Protein AF-X0TJ81-F1 (afdb_monomer_lite)

pLDDT: mean 89.37, std 10.12, range [40.91, 97.56]

Secondary structure (DSSP, 8-state):
---B-----SS-----STTSSS--GGG-TTS-EEEEE-BSSS--EEEE-S-PPPPTTEEEE--SSTT-HHHHHHHHHHHT-HHHHHHIIIII-TTTT-TT-B--HHHHTTS-PPPP-----

InterPro domains:
  IPR023135 N6 adenine-specific DNA methyltransferase, TaqI class, C-terminal [G3DSA:3.90.220.10] (20-119)
  IPR025931 TaqI-like C-terminal specificity domain [PF12950] (3-113)

Structure (mmCIF, N/CA/C/O backbone):
data_AF-X0TJ81-F1
#
_entry.id   AF-X0TJ81-F1
#
loop_
_atom_site.group_PDB
_atom_site.id
_atom_site.type_symbol
_atom_site.label_atom_id
_atom_site.label_alt_id
_atom_site.label_comp_id
_atom_site.label_asym_id
_atom_site.label_entity_id
_atom_site.label_seq_id
_atom_site.pdbx_PDB_ins_code
_atom_site.Cartn_x
_atom_site.Cartn_y
_atom_site.Cartn_z
_atom_site.occupancy
_atom_site.B_iso_or_equiv
_atom_site.auth_seq_id
_atom_site.auth_comp_id
_atom_site.auth_asym_id
_atom_site.auth_atom_id
_atom_site.pdbx_PDB_model_num
ATOM 1 N N . MET A 1 1 ? -11.896 -7.558 5.619 1.00 57.12 1 MET A N 1
ATOM 2 C CA . MET A 1 1 ? -11.609 -6.887 4.328 1.00 57.12 1 MET A CA 1
ATOM 3 C C . MET A 1 1 ? -10.364 -7.497 3.708 1.00 57.12 1 MET A C 1
ATOM 5 O O . MET A 1 1 ? -9.462 -7.858 4.456 1.00 57.12 1 MET A O 1
ATOM 9 N N . GLY A 1 2 ? -10.341 -7.639 2.379 1.00 74.50 2 GLY A N 1
ATOM 10 C CA . GLY A 1 2 ? -9.252 -8.282 1.641 1.00 74.50 2 GLY A CA 1
ATOM 11 C C . GLY A 1 2 ? -7.950 -7.490 1.704 1.00 74.50 2 GLY A C 1
ATOM 12 O O . GLY A 1 2 ? -7.910 -6.345 1.272 1.00 74.50 2 GLY A O 1
ATOM 13 N N . ARG A 1 3 ? -6.907 -8.094 2.274 1.00 87.25 3 AR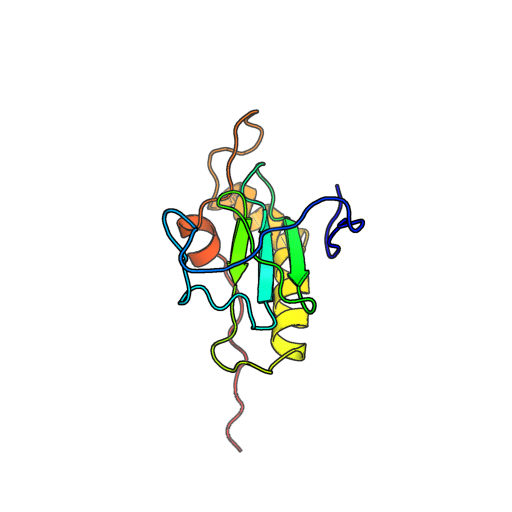G A N 1
ATOM 14 C CA . ARG A 1 3 ? -5.526 -7.593 2.282 1.00 87.25 3 ARG A CA 1
ATOM 15 C C . ARG A 1 3 ? -4.675 -8.532 1.438 1.00 87.25 3 ARG A C 1
ATOM 17 O O . ARG A 1 3 ? -5.046 -9.692 1.288 1.00 87.25 3 ARG A O 1
ATOM 24 N N . TYR A 1 4 ? -3.533 -8.063 0.948 1.00 92.94 4 TYR A N 1
ATOM 25 C CA . TYR A 1 4 ? -2.534 -8.858 0.220 1.00 92.94 4 TYR A CA 1
ATOM 26 C C . TYR A 1 4 ? -2.922 -9.366 -1.177 1.00 92.94 4 TYR A C 1
ATOM 28 O O . TYR A 1 4 ? -2.023 -9.777 -1.902 1.00 92.94 4 TYR A O 1
ATOM 36 N N . PHE A 1 5 ? -4.192 -9.328 -1.592 1.00 93.00 5 PHE A N 1
ATOM 37 C CA . PHE A 1 5 ? -4.618 -9.851 -2.895 1.00 93.00 5 PHE A CA 1
ATOM 38 C C . PHE A 1 5 ? -5.314 -8.806 -3.771 1.00 93.00 5 PHE A C 1
ATOM 40 O O . PHE A 1 5 ? -5.934 -7.861 -3.282 1.00 93.00 5 PHE A O 1
ATOM 47 N N . ILE A 1 6 ? -5.234 -9.026 -5.083 1.00 92.06 6 ILE A N 1
ATOM 48 C CA . ILE A 1 6 ? -5.913 -8.257 -6.126 1.00 92.06 6 ILE A CA 1
ATOM 49 C C . ILE A 1 6 ? -7.013 -9.152 -6.700 1.00 92.06 6 ILE A C 1
ATOM 51 O O . ILE A 1 6 ? -6.730 -10.213 -7.246 1.00 92.06 6 ILE A O 1
ATOM 55 N N . SER A 1 7 ? -8.277 -8.752 -6.561 1.00 89.75 7 SER A N 1
ATOM 56 C CA . SER A 1 7 ? -9.443 -9.547 -6.980 1.00 89.75 7 SER A CA 1
ATOM 57 C C . SER A 1 7 ? -9.891 -9.226 -8.408 1.00 89.75 7 SER A C 1
ATOM 59 O O . SER A 1 7 ? -11.055 -8.886 -8.646 1.00 89.75 7 SER A O 1
ATOM 61 N N . TRP A 1 8 ? -8.958 -9.253 -9.352 1.00 88.56 8 TRP A N 1
ATOM 62 C CA . TRP A 1 8 ? -9.266 -9.037 -10.759 1.00 88.56 8 TRP A CA 1
ATOM 63 C C . TRP A 1 8 ? -9.653 -10.359 -11.431 1.00 88.56 8 TRP A C 1
ATOM 65 O O . TRP A 1 8 ? -8.971 -11.362 -11.251 1.00 88.56 8 TRP A O 1
ATOM 75 N N . HIS A 1 9 ? -10.748 -10.363 -12.195 1.00 88.88 9 HIS A N 1
ATOM 76 C CA . HIS A 1 9 ? -11.335 -11.585 -12.762 1.00 88.88 9 HIS A CA 1
ATOM 77 C C . HIS A 1 9 ? -11.502 -11.494 -14.286 1.00 88.88 9 HIS A C 1
ATOM 79 O O . HIS A 1 9 ? -12.529 -11.909 -14.814 1.00 88.88 9 HIS A O 1
ATOM 85 N N . ASN A 1 10 ? -10.542 -10.893 -15.003 1.00 86.00 10 ASN A N 1
ATOM 86 C CA . ASN A 1 10 ? -10.648 -10.633 -16.451 1.00 86.00 10 ASN A CA 1
ATOM 87 C C . ASN A 1 10 ? -11.908 -9.837 -16.860 1.00 86.00 10 ASN A C 1
ATOM 89 O O . ASN A 1 10 ? -12.361 -9.910 -17.998 1.00 86.00 10 ASN A O 1
ATOM 93 N N . ASN A 1 11 ? -12.499 -9.080 -15.934 1.00 87.44 11 ASN A N 1
ATOM 94 C CA . ASN A 1 11 ? -13.802 -8.432 -16.102 1.00 87.44 11 ASN A CA 1
ATOM 95 C C . ASN A 1 11 ? -13.715 -6.914 -16.334 1.00 87.44 11 ASN A C 1
ATOM 97 O O . ASN A 1 11 ? -14.742 -6.246 -16.434 1.00 87.44 11 ASN A O 1
ATOM 101 N N . TYR A 1 12 ? -12.505 -6.357 -16.381 1.00 83.94 12 TYR A N 1
ATOM 102 C CA . TYR A 1 12 ? -12.265 -4.931 -16.594 1.00 83.94 12 TYR A CA 1
ATOM 103 C C . TYR A 1 12 ? -10.840 -4.705 -17.099 1.00 83.94 12 TYR A C 1
ATOM 105 O O . TYR A 1 12 ? -9.914 -5.293 -16.554 1.00 83.94 12 TYR A O 1
ATOM 113 N N . PHE A 1 13 ? -10.615 -3.857 -18.096 1.00 83.81 13 PHE A N 1
ATOM 114 C CA . PHE A 1 13 ? -9.261 -3.565 -18.572 1.00 83.81 13 PHE A CA 1
ATOM 115 C C . PHE A 1 13 ? -9.132 -2.109 -19.010 1.00 83.81 13 PHE A C 1
ATOM 117 O O . PHE A 1 13 ? -10.107 -1.475 -19.408 1.00 83.81 13 PHE A O 1
ATOM 124 N N . ILE A 1 14 ? -7.908 -1.587 -18.926 1.00 86.31 14 ILE A N 1
ATOM 125 C CA . ILE A 1 14 ? -7.527 -0.286 -19.471 1.00 86.31 14 ILE A CA 1
ATOM 126 C C . ILE A 1 14 ? -6.427 -0.547 -20.489 1.00 86.31 14 ILE A C 1
ATOM 128 O O . ILE A 1 14 ? -5.386 -1.106 -20.149 1.00 86.31 14 ILE A O 1
ATOM 132 N N . GLN A 1 15 ? -6.648 -0.125 -21.729 1.00 87.81 15 GLN A N 1
ATOM 133 C CA . GLN A 1 15 ? -5.593 -0.101 -22.732 1.00 87.81 15 GLN A CA 1
ATOM 134 C C . GLN A 1 15 ? -4.796 1.196 -22.544 1.00 87.81 15 GLN A C 1
ATOM 136 O O . GLN A 1 15 ? -5.321 2.286 -22.783 1.00 87.81 15 GLN A O 1
ATOM 141 N N . LEU A 1 16 ? -3.553 1.091 -22.070 1.00 88.94 16 LEU A N 1
ATOM 142 C CA . LEU A 1 16 ? -2.667 2.242 -21.890 1.00 88.94 16 LEU A CA 1
ATOM 143 C C . LEU A 1 16 ? -2.159 2.732 -23.252 1.00 88.94 16 LEU A C 1
ATOM 145 O O . LEU A 1 16 ? -1.597 1.950 -24.015 1.00 88.94 16 LEU A O 1
ATOM 149 N N . GLY A 1 17 ? -2.342 4.017 -23.554 1.00 90.00 17 GLY A N 1
ATOM 150 C CA . GLY A 1 17 ? -1.842 4.619 -24.789 1.00 90.00 17 GLY A CA 1
ATOM 151 C C . GLY A 1 17 ? -2.288 6.064 -24.984 1.00 90.00 17 GLY A C 1
ATOM 152 O O . GLY A 1 17 ? -2.987 6.631 -24.144 1.00 90.00 17 GLY A O 1
ATOM 153 N N . GLY A 1 18 ? -1.882 6.663 -26.107 1.00 92.81 18 GLY A N 1
ATOM 154 C CA . GLY A 1 18 ? -2.047 8.099 -26.383 1.00 92.81 18 GLY A CA 1
ATOM 155 C C . GLY A 1 18 ? -3.495 8.575 -26.528 1.00 92.81 18 GLY A C 1
ATOM 156 O O . GLY A 1 18 ? -3.739 9.773 -26.559 1.00 92.81 18 GLY A O 1
ATOM 157 N N . TRP A 1 19 ? -4.449 7.648 -26.604 1.00 92.06 19 TRP A N 1
ATOM 158 C CA . TRP A 1 19 ? -5.888 7.927 -26.619 1.00 92.06 19 TRP A CA 1
ATOM 159 C C . TRP A 1 19 ? -6.467 8.219 -25.227 1.00 92.06 19 TRP A C 1
ATOM 161 O O . TRP A 1 19 ? -7.618 8.641 -25.128 1.00 92.06 19 TRP A O 1
ATOM 171 N N . LEU A 1 20 ? -5.722 7.974 -24.144 1.00 89.75 20 LEU A N 1
ATOM 172 C CA . LEU A 1 20 ? -6.147 8.402 -22.812 1.00 89.75 20 LEU A CA 1
ATOM 173 C C . LEU A 1 20 ? -6.008 9.923 -22.685 1.00 89.75 20 LEU A C 1
ATOM 175 O O . LEU A 1 20 ? -5.077 10.506 -23.226 1.00 89.75 20 LEU A O 1
ATOM 179 N N . ALA A 1 21 ? -6.904 10.558 -21.925 1.00 89.19 21 ALA A N 1
ATOM 180 C CA . ALA A 1 21 ? -6.856 12.005 -21.692 1.00 89.19 21 ALA A CA 1
ATOM 181 C C . ALA A 1 21 ? -5.553 12.454 -21.001 1.00 89.19 21 ALA A C 1
ATOM 183 O O . ALA A 1 21 ? -5.044 13.536 -21.272 1.00 89.19 21 ALA A O 1
ATOM 184 N N . GLU A 1 22 ? -4.999 11.607 -20.129 1.00 87.06 22 GLU A N 1
ATOM 185 C CA . GLU A 1 22 ? -3.712 11.827 -19.470 1.00 87.06 22 GLU A CA 1
ATOM 186 C C . GLU A 1 22 ? -2.985 10.475 -19.314 1.00 87.06 22 GLU A C 1
ATOM 188 O O . GLU A 1 22 ? -3.094 9.814 -18.275 1.00 87.06 22 GLU A O 1
ATOM 193 N N . PRO A 1 23 ? -2.277 9.994 -20.352 1.00 84.69 23 PRO A N 1
ATOM 194 C CA . PRO A 1 23 ? -1.540 8.745 -20.271 1.00 84.69 23 PRO A CA 1
ATOM 195 C C . PRO A 1 23 ? -0.282 8.965 -19.427 1.00 84.69 23 PRO A C 1
ATOM 197 O O . PRO A 1 23 ? 0.704 9.558 -19.864 1.00 84.69 23 PRO A O 1
ATOM 200 N N . ARG A 1 24 ? -0.317 8.498 -18.179 1.00 87.38 24 ARG A N 1
ATOM 201 C CA . ARG A 1 24 ? 0.776 8.663 -17.211 1.00 87.38 24 ARG A CA 1
ATOM 202 C C . ARG A 1 24 ? 1.896 7.649 -17.449 1.00 87.38 24 ARG A C 1
ATOM 204 O O . ARG A 1 24 ? 2.116 6.763 -16.631 1.00 87.38 24 ARG A O 1
ATOM 211 N N . TYR A 1 25 ? 2.617 7.771 -18.562 1.00 87.12 25 TYR A N 1
ATOM 212 C CA . TYR A 1 25 ? 3.704 6.842 -18.916 1.00 87.12 25 TYR A CA 1
ATOM 213 C C . TYR A 1 25 ? 4.818 6.774 -17.859 1.00 87.12 25 TYR A C 1
ATOM 215 O O . TYR A 1 25 ? 5.420 5.726 -17.656 1.00 87.12 25 TYR A O 1
ATOM 223 N N . SER A 1 26 ? 5.053 7.865 -17.126 1.00 87.06 26 SER A N 1
ATOM 224 C CA . SER A 1 26 ? 6.030 7.923 -16.033 1.00 87.06 26 SER A CA 1
ATOM 225 C C . SER A 1 26 ? 5.559 7.270 -14.726 1.00 87.06 26 SER A C 1
ATOM 227 O O . SER A 1 26 ? 6.319 7.231 -13.762 1.00 87.06 26 SER A O 1
ATOM 229 N N . ALA A 1 27 ? 4.328 6.746 -14.658 1.00 84.38 27 ALA A N 1
ATOM 230 C CA . ALA A 1 27 ? 3.773 6.156 -13.439 1.00 84.38 27 ALA A CA 1
ATOM 231 C C . ALA A 1 27 ? 4.326 4.758 -13.105 1.00 84.38 27 ALA A C 1
ATOM 233 O O . ALA A 1 27 ? 3.936 4.193 -12.087 1.00 84.38 27 ALA A O 1
ATOM 234 N N . GLY A 1 28 ? 5.201 4.186 -13.941 1.00 86.56 28 GLY A N 1
ATOM 235 C CA . GLY A 1 28 ? 5.862 2.907 -13.663 1.00 86.56 28 GLY A CA 1
ATOM 236 C C . GLY A 1 28 ? 4.897 1.722 -13.562 1.00 86.56 28 GLY A C 1
ATOM 237 O O . GLY A 1 28 ? 5.096 0.833 -12.736 1.00 86.56 28 GLY A O 1
ATOM 238 N N . TYR A 1 29 ? 3.833 1.706 -14.376 1.00 88.56 29 TYR A N 1
ATOM 239 C CA . TYR A 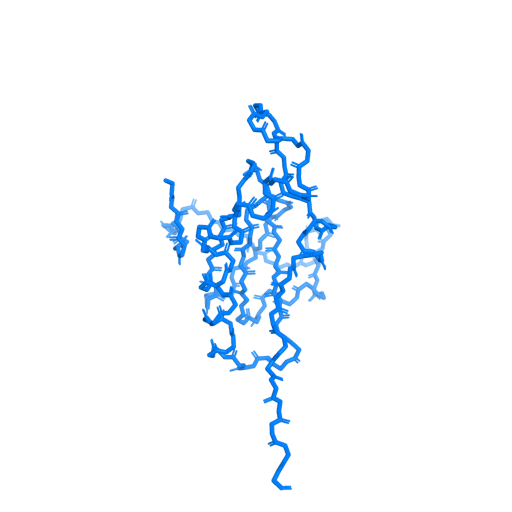1 29 ? 2.851 0.614 -14.368 1.00 88.56 29 TYR A CA 1
ATOM 240 C C . TYR A 1 29 ? 3.475 -0.747 -14.704 1.00 88.56 29 TYR A C 1
ATOM 242 O O . TYR A 1 29 ? 3.040 -1.749 -14.137 1.00 88.56 29 TYR A O 1
ATOM 250 N N . ASP A 1 30 ? 4.536 -0.754 -15.515 1.00 88.69 30 ASP A N 1
ATOM 251 C CA . ASP A 1 30 ? 5.268 -1.946 -15.961 1.00 88.69 30 ASP A CA 1
ATOM 252 C C . ASP A 1 30 ? 6.217 -2.542 -14.908 1.00 88.69 30 ASP A C 1
ATOM 254 O O . ASP A 1 30 ? 6.900 -3.531 -15.173 1.00 88.69 30 ASP A O 1
ATOM 258 N N . LEU A 1 31 ? 6.271 -1.961 -13.710 1.00 91.38 31 LEU A N 1
ATOM 259 C CA . LEU A 1 31 ? 7.115 -2.429 -12.615 1.00 91.38 31 LEU A CA 1
ATOM 260 C C . LEU A 1 31 ? 6.318 -3.285 -11.630 1.00 91.38 31 LEU A C 1
ATOM 262 O O . LEU A 1 31 ? 5.115 -3.082 -11.428 1.00 91.38 31 LEU A O 1
ATOM 266 N N . ASN A 1 32 ? 7.018 -4.204 -10.960 1.00 93.50 32 ASN A N 1
ATOM 267 C CA . ASN A 1 32 ? 6.495 -4.814 -9.743 1.00 93.50 32 ASN A CA 1
ATOM 268 C C . ASN A 1 32 ? 6.297 -3.708 -8.704 1.00 93.50 32 ASN A C 1
ATOM 270 O O . ASN A 1 32 ? 7.211 -2.928 -8.425 1.00 93.50 32 ASN A O 1
ATOM 274 N N . LYS A 1 33 ? 5.095 -3.619 -8.141 1.00 94.50 33 LYS A N 1
ATOM 275 C CA . LYS A 1 33 ? 4.724 -2.503 -7.268 1.00 94.50 33 LYS A CA 1
ATOM 276 C C . LYS A 1 33 ? 3.763 -2.939 -6.185 1.00 94.50 33 LYS A C 1
ATOM 278 O O . LYS A 1 33 ? 3.050 -3.926 -6.325 1.00 94.50 33 LYS A O 1
ATOM 283 N N . ILE A 1 34 ? 3.715 -2.184 -5.098 1.00 95.88 34 ILE A N 1
ATOM 284 C CA . ILE A 1 34 ? 2.641 -2.322 -4.116 1.00 95.88 34 ILE A CA 1
ATOM 285 C C . ILE A 1 34 ? 1.547 -1.332 -4.483 1.00 95.88 34 ILE A C 1
ATOM 287 O O . ILE A 1 34 ? 1.820 -0.158 -4.726 1.00 95.88 34 ILE A O 1
ATOM 291 N N . VAL A 1 35 ? 0.303 -1.794 -4.490 1.00 96.06 35 VAL A N 1
ATOM 292 C CA . VAL A 1 35 ? -0.874 -0.940 -4.635 1.00 96.06 35 VAL A CA 1
ATOM 293 C C . VAL A 1 35 ? -1.532 -0.747 -3.276 1.00 96.06 35 VAL A C 1
ATOM 295 O O . VAL A 1 35 ? -1.690 -1.706 -2.523 1.00 96.06 35 VAL A O 1
ATOM 298 N N . VAL A 1 36 ? -1.906 0.488 -2.952 1.00 96.88 36 VAL A N 1
ATOM 299 C CA . VAL A 1 36 ? -2.548 0.869 -1.686 1.00 96.88 36 VAL A CA 1
ATOM 300 C C . VAL A 1 36 ? -3.898 1.503 -1.983 1.00 96.88 36 VAL A C 1
ATOM 302 O O . VAL A 1 36 ? -3.998 2.389 -2.831 1.00 96.88 36 VAL A O 1
ATOM 305 N N . ARG A 1 37 ? -4.946 1.062 -1.286 1.00 95.56 37 ARG A N 1
ATOM 306 C CA . ARG A 1 37 ? -6.297 1.615 -1.439 1.00 95.56 37 ARG A CA 1
ATOM 307 C C . ARG A 1 37 ? -6.400 3.007 -0.818 1.00 95.56 37 ARG A C 1
ATOM 309 O O . ARG A 1 37 ? -5.960 3.194 0.310 1.00 95.56 37 ARG A O 1
ATOM 316 N N . GLN A 1 38 ? -7.035 3.947 -1.521 1.00 95.88 38 GLN A N 1
ATOM 317 C CA . GLN A 1 38 ? -7.329 5.274 -0.969 1.00 95.88 38 GLN A CA 1
ATOM 318 C C . GLN A 1 38 ? -8.584 5.299 -0.104 1.00 95.88 38 GLN A C 1
ATOM 320 O O . GLN A 1 38 ? -8.606 5.953 0.923 1.00 95.88 38 GLN A O 1
ATOM 325 N N . THR A 1 39 ? -9.651 4.609 -0.500 1.00 93.81 39 THR A N 1
ATOM 326 C CA . THR A 1 39 ? -10.918 4.666 0.239 1.00 93.81 39 THR A CA 1
ATOM 327 C C . THR A 1 39 ? -10.841 3.909 1.566 1.00 93.81 39 THR A C 1
ATOM 329 O O . THR A 1 39 ? -10.446 2.738 1.598 1.00 93.81 39 THR A O 1
ATOM 332 N N . GLY A 1 40 ? -11.345 4.532 2.627 1.00 94.19 40 GLY A N 1
ATOM 333 C CA . GLY A 1 40 ? -11.393 3.997 3.982 1.00 94.19 40 GLY A CA 1
ATOM 334 C C . GLY A 1 40 ? -10.332 4.608 4.891 1.00 94.19 40 GLY A C 1
ATOM 335 O O . GLY A 1 40 ? -9.439 5.329 4.460 1.00 94.19 40 GLY A O 1
ATOM 336 N N . ASP A 1 41 ? -10.426 4.272 6.171 1.00 95.00 41 ASP A N 1
ATOM 337 C CA . ASP A 1 41 ? -9.572 4.799 7.237 1.00 95.00 41 ASP A CA 1
ATOM 338 C C . ASP A 1 41 ? -8.423 3.853 7.627 1.00 95.00 41 ASP A C 1
ATOM 340 O O . ASP A 1 41 ? -7.837 3.980 8.701 1.00 95.00 41 ASP A O 1
ATOM 344 N N . SER A 1 42 ? -8.137 2.847 6.802 1.00 95.50 42 SER A N 1
ATOM 345 C CA . SER A 1 42 ? -7.225 1.749 7.120 1.00 95.50 42 SER A CA 1
ATOM 346 C C . SER A 1 42 ? -6.263 1.492 5.966 1.00 95.50 42 SER A C 1
ATOM 348 O O . SER A 1 42 ? -6.647 1.553 4.798 1.00 95.50 42 SER A O 1
ATOM 350 N N . LEU A 1 43 ? -5.030 1.113 6.291 1.00 97.06 43 LEU A N 1
ATOM 351 C CA . LEU A 1 43 ? -4.052 0.666 5.310 1.00 97.06 43 LEU A CA 1
ATOM 352 C C . LEU A 1 43 ? -4.460 -0.710 4.769 1.00 97.06 43 LEU A C 1
ATOM 354 O O . LEU A 1 43 ? -4.593 -1.692 5.507 1.00 97.06 43 LEU A O 1
ATOM 358 N N . VAL A 1 44 ? -4.663 -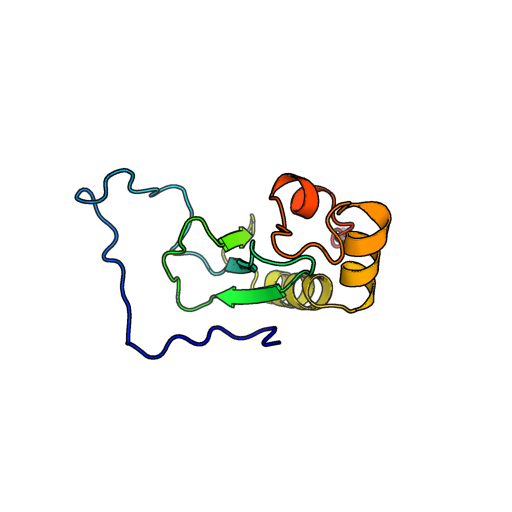0.773 3.455 1.00 97.06 44 VAL A N 1
ATOM 359 C CA . VAL A 1 44 ? -4.925 -2.008 2.714 1.00 97.06 44 VAL A CA 1
ATOM 360 C C . VAL A 1 44 ? -4.056 -1.989 1.472 1.00 97.06 44 VAL A C 1
ATOM 362 O O . VAL A 1 44 ? -4.216 -1.116 0.616 1.00 97.06 44 VAL A O 1
ATOM 365 N N . ALA A 1 45 ? -3.137 -2.948 1.392 1.00 97.56 45 ALA A N 1
ATOM 366 C CA . ALA A 1 45 ? -2.168 -3.022 0.313 1.00 97.56 45 ALA A CA 1
ATOM 367 C C . ALA A 1 45 ? -2.064 -4.432 -0.282 1.00 97.56 45 ALA A C 1
ATOM 369 O O . ALA A 1 45 ? -2.271 -5.429 0.419 1.00 97.56 45 ALA A O 1
ATOM 370 N N . ALA A 1 46 ? -1.705 -4.512 -1.559 1.00 97.38 46 ALA A N 1
ATOM 371 C CA . ALA A 1 46 ? -1.428 -5.757 -2.271 1.00 97.38 46 ALA A CA 1
ATOM 372 C C . ALA A 1 46 ? -0.183 -5.605 -3.151 1.00 97.38 46 ALA A C 1
ATOM 374 O O . ALA A 1 46 ? 0.126 -4.507 -3.611 1.00 97.38 46 ALA A O 1
ATOM 375 N N . LEU A 1 47 ? 0.531 -6.706 -3.372 1.00 96.38 47 LEU A N 1
ATOM 376 C CA . LEU A 1 47 ? 1.632 -6.751 -4.326 1.00 96.38 47 LEU A CA 1
ATOM 377 C C . LEU A 1 47 ? 1.069 -7.013 -5.722 1.00 96.38 47 LEU A C 1
ATOM 379 O O . LEU A 1 47 ? 0.366 -7.997 -5.938 1.00 96.38 47 LEU A O 1
ATOM 383 N N . ASP A 1 48 ? 1.399 -6.133 -6.654 1.00 94.94 48 ASP A N 1
ATOM 384 C CA . ASP A 1 48 ? 1.081 -6.252 -8.065 1.00 94.94 48 ASP A CA 1
ATOM 385 C C . ASP A 1 48 ? 2.332 -6.663 -8.845 1.00 94.94 48 ASP A C 1
ATOM 387 O O . ASP A 1 48 ? 3.211 -5.843 -9.122 1.00 94.94 48 ASP A O 1
ATOM 391 N N . THR A 1 49 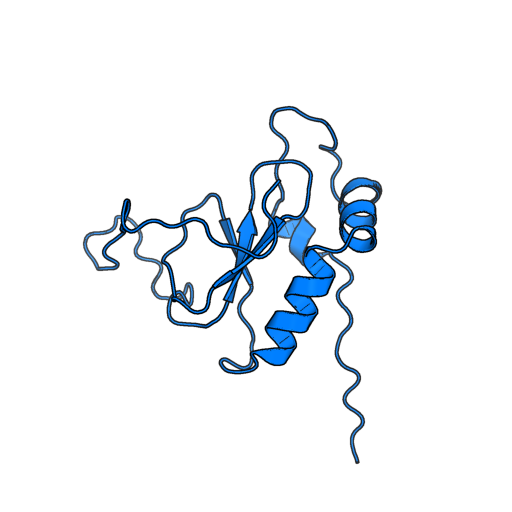? 2.396 -7.945 -9.200 1.00 93.69 49 THR A N 1
ATOM 392 C CA . THR A 1 49 ? 3.386 -8.496 -10.137 1.00 93.69 49 THR A CA 1
ATOM 393 C C . THR A 1 49 ? 2.836 -8.658 -11.555 1.00 93.69 49 THR A C 1
ATOM 395 O O . THR A 1 49 ? 3.572 -9.036 -12.463 1.00 93.69 49 THR A O 1
ATOM 398 N N . GLN A 1 50 ? 1.546 -8.377 -11.758 1.00 91.94 50 GLN A N 1
ATOM 399 C CA . GLN A 1 50 ? 0.864 -8.483 -13.051 1.00 91.94 50 GLN A CA 1
ATOM 400 C C . GLN A 1 50 ? 0.838 -7.149 -13.809 1.00 91.94 50 GLN A C 1
ATOM 402 O O . GLN A 1 50 ? 0.357 -7.102 -14.937 1.00 91.94 50 GLN A O 1
ATOM 407 N N . ARG A 1 51 ? 1.413 -6.089 -13.221 1.00 90.94 51 ARG A N 1
ATOM 408 C CA . ARG A 1 51 ? 1.675 -4.792 -13.865 1.00 90.94 51 ARG A CA 1
ATOM 409 C C . ARG A 1 51 ? 0.393 -4.093 -14.319 1.00 90.94 51 ARG A C 1
ATOM 411 O O . ARG A 1 51 ? 0.325 -3.490 -15.386 1.00 90.94 51 ARG A O 1
ATOM 418 N N . PHE A 1 52 ? -0.638 -4.129 -13.476 1.00 91.56 52 PHE A N 1
ATOM 419 C CA . PHE A 1 52 ? -1.898 -3.451 -13.762 1.00 91.56 52 PHE A CA 1
ATOM 420 C C . PHE A 1 52 ? -1.722 -1.930 -13.853 1.00 91.56 52 PHE A C 1
ATOM 422 O O . PHE A 1 52 ? -1.004 -1.309 -13.059 1.00 91.56 52 PHE A O 1
ATOM 429 N N . VAL A 1 53 ? -2.464 -1.316 -14.776 1.00 91.44 53 VAL A N 1
ATOM 430 C CA . VAL A 1 53 ? -2.719 0.128 -14.766 1.00 91.44 53 VAL A CA 1
ATOM 431 C C . VAL A 1 53 ? -3.718 0.420 -13.652 1.00 91.44 53 VAL A C 1
ATOM 433 O O . VAL A 1 53 ? -4.833 -0.105 -13.653 1.00 91.44 53 VAL A O 1
ATOM 436 N N . ILE A 1 54 ? -3.321 1.252 -12.690 1.00 89.62 54 ILE A N 1
ATOM 437 C CA . ILE A 1 54 ? -4.182 1.626 -11.563 1.00 89.62 54 ILE A CA 1
ATOM 438 C C . ILE A 1 54 ? -4.898 2.953 -11.820 1.00 89.62 54 ILE A C 1
ATOM 440 O O . ILE A 1 54 ? -4.359 3.848 -12.470 1.00 89.62 54 ILE A O 1
ATOM 444 N N . ARG A 1 55 ? -6.115 3.072 -11.283 1.00 88.50 55 ARG A N 1
ATOM 445 C CA . ARG A 1 55 ? -6.904 4.309 -11.301 1.00 88.50 55 ARG A CA 1
ATOM 446 C C . ARG A 1 55 ? -6.520 5.229 -10.141 1.00 88.50 55 ARG A C 1
ATOM 448 O O . ARG A 1 55 ? -5.767 4.853 -9.245 1.00 88.50 55 ARG A O 1
ATOM 455 N N . ASP A 1 56 ? -7.081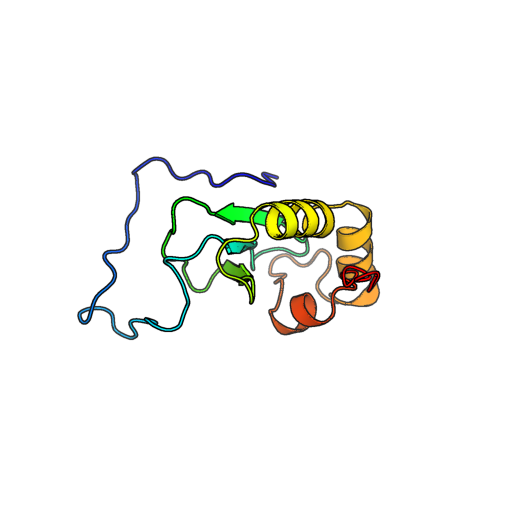 6.428 -10.171 1.00 88.44 56 ASP A N 1
ATOM 456 C CA . ASP A 1 56 ? -6.909 7.491 -9.180 1.00 88.44 56 ASP A CA 1
ATOM 457 C C . ASP A 1 56 ? -7.335 7.117 -7.757 1.00 88.44 56 ASP A C 1
ATOM 459 O O . ASP A 1 56 ? -6.929 7.805 -6.835 1.00 88.44 56 ASP A O 1
ATOM 463 N N . ASN A 1 57 ? -8.082 6.028 -7.562 1.00 91.25 57 ASN A N 1
ATOM 464 C CA . ASN A 1 57 ? -8.507 5.504 -6.262 1.00 91.25 57 ASN A CA 1
ATOM 465 C C . ASN A 1 57 ? -7.468 4.601 -5.562 1.00 91.25 57 ASN A C 1
ATOM 467 O O . ASN A 1 57 ? -7.736 4.049 -4.486 1.00 91.25 57 ASN A O 1
ATOM 471 N N . LEU A 1 58 ? -6.305 4.408 -6.181 1.00 94.12 58 LEU A N 1
ATOM 472 C CA . LEU A 1 58 ? -5.184 3.638 -5.659 1.00 94.12 58 LEU A CA 1
ATOM 473 C C . LEU A 1 58 ? -3.911 4.491 -5.673 1.00 94.12 58 LEU A C 1
ATOM 475 O O . LEU A 1 58 ? -3.759 5.414 -6.470 1.00 94.12 58 LEU A O 1
ATOM 479 N N . TYR A 1 59 ? -2.962 4.145 -4.813 1.00 95.31 59 TYR A N 1
ATOM 480 C CA . TYR A 1 59 ? -1.582 4.612 -4.909 1.00 95.31 59 TYR A CA 1
ATOM 481 C C . TYR A 1 59 ? -0.653 3.459 -5.256 1.00 95.31 59 TYR A C 1
ATOM 483 O O . TYR A 1 59 ? -0.858 2.343 -4.790 1.00 95.31 59 TYR A O 1
ATOM 491 N N . SER A 1 60 ? 0.393 3.742 -6.029 1.00 93.81 60 SER A N 1
ATOM 492 C CA . SER A 1 60 ? 1.496 2.822 -6.298 1.00 93.81 60 SER A CA 1
ATOM 493 C C . SER A 1 60 ? 2.722 3.198 -5.470 1.00 93.81 60 SER A C 1
ATOM 495 O O . SER A 1 60 ? 3.171 4.344 -5.505 1.00 93.81 60 SER A O 1
ATOM 497 N N . ILE A 1 61 ? 3.293 2.224 -4.767 1.00 93.31 61 ILE A N 1
ATOM 498 C CA . ILE A 1 61 ? 4.626 2.298 -4.169 1.00 93.31 61 ILE A CA 1
ATOM 499 C C . ILE A 1 61 ? 5.547 1.467 -5.055 1.00 93.31 61 ILE A C 1
ATOM 501 O O . ILE A 1 61 ? 5.327 0.269 -5.245 1.00 93.31 61 ILE A O 1
ATOM 505 N N . ILE A 1 62 ? 6.551 2.130 -5.615 1.00 91.00 62 ILE A N 1
ATOM 506 C CA . ILE A 1 62 ? 7.467 1.579 -6.611 1.00 91.00 62 ILE A CA 1
ATOM 507 C C . ILE A 1 62 ? 8.865 1.577 -5.988 1.00 91.00 62 ILE A C 1
ATOM 509 O O . ILE A 1 62 ? 9.240 2.582 -5.375 1.00 91.00 62 ILE A O 1
ATOM 513 N N . PRO A 1 63 ? 9.625 0.477 -6.092 1.00 85.12 63 PRO A N 1
ATOM 514 C CA . PRO A 1 63 ? 10.967 0.430 -5.540 1.00 85.12 63 PRO A CA 1
ATOM 515 C C . PRO A 1 63 ? 11.932 1.246 -6.414 1.00 85.12 63 PRO A C 1
ATOM 517 O O . PRO A 1 63 ? 11.778 1.311 -7.635 1.00 85.12 63 PRO A O 1
ATOM 520 N N . PHE A 1 64 ? 12.939 1.857 -5.784 1.00 83.69 64 PHE A N 1
ATOM 521 C CA . PHE A 1 64 ? 14.027 2.529 -6.507 1.00 83.69 64 PHE A CA 1
ATOM 522 C C . PHE A 1 64 ? 14.863 1.535 -7.321 1.00 83.69 64 PHE A C 1
ATOM 524 O O . PHE A 1 64 ? 15.293 1.857 -8.422 1.00 83.69 64 PHE A O 1
ATOM 531 N N . ASP A 1 65 ? 15.055 0.331 -6.780 1.00 82.75 65 ASP A N 1
ATOM 532 C CA . ASP A 1 65 ? 15.643 -0.809 -7.477 1.00 82.75 65 ASP A CA 1
ATOM 533 C C . ASP A 1 65 ? 14.519 -1.715 -8.000 1.00 82.75 65 ASP A C 1
ATOM 535 O O . ASP A 1 65 ? 13.773 -2.321 -7.225 1.00 82.75 65 ASP A O 1
ATOM 539 N N . HIS A 1 66 ? 14.361 -1.737 -9.321 1.00 70.06 66 HIS A N 1
ATOM 540 C CA . HIS A 1 66 ? 13.155 -2.186 -10.014 1.00 70.06 66 HIS A CA 1
ATOM 541 C C . HIS A 1 66 ? 12.813 -3.677 -9.840 1.00 70.06 66 HIS A C 1
ATOM 543 O O . HIS A 1 66 ? 11.654 -4.043 -10.046 1.00 70.06 66 HIS A O 1
ATOM 549 N N . ASP A 1 67 ? 13.758 -4.507 -9.386 1.00 66.81 67 ASP A N 1
ATOM 550 C CA . ASP A 1 67 ? 13.581 -5.962 -9.262 1.00 66.81 67 ASP A CA 1
ATOM 551 C C . ASP A 1 67 ? 13.685 -6.503 -7.826 1.00 66.81 67 ASP A C 1
ATOM 553 O O . ASP A 1 67 ? 13.681 -7.718 -7.607 1.00 66.81 67 ASP A O 1
ATOM 557 N N . ASN A 1 68 ? 13.698 -5.635 -6.807 1.00 83.31 68 ASN A N 1
ATOM 558 C CA . ASN A 1 68 ? 13.808 -6.086 -5.418 1.00 83.31 68 ASN A CA 1
ATOM 559 C C . ASN A 1 68 ? 12.462 -6.567 -4.834 1.00 83.31 68 ASN A C 1
ATOM 561 O O . ASN A 1 68 ? 11.821 -5.912 -4.003 1.00 83.31 68 ASN A O 1
ATOM 565 N N . LEU A 1 69 ? 12.024 -7.745 -5.284 1.00 89.12 69 LEU A N 1
ATOM 566 C CA . LEU A 1 69 ? 10.758 -8.362 -4.889 1.00 89.12 69 LEU A CA 1
ATOM 567 C C . LEU A 1 69 ? 10.687 -8.670 -3.386 1.00 89.12 69 LEU A C 1
ATOM 569 O O . LEU A 1 69 ? 9.613 -8.586 -2.788 1.00 89.12 69 LEU A O 1
ATOM 573 N N . ASP A 1 70 ? 11.809 -9.018 -2.760 1.00 89.94 70 ASP A N 1
ATOM 574 C CA . ASP A 1 70 ? 11.832 -9.347 -1.335 1.00 89.94 70 ASP A CA 1
ATOM 575 C C . ASP A 1 70 ? 11.672 -8.100 -0.462 1.00 89.94 70 ASP A C 1
ATOM 577 O O . ASP A 1 70 ? 10.900 -8.128 0.500 1.00 89.94 70 ASP A O 1
ATOM 581 N N . CYS A 1 71 ? 12.263 -6.969 -0.860 1.00 88.94 71 CYS A N 1
ATOM 582 C CA . CYS A 1 71 ? 11.977 -5.672 -0.248 1.00 88.94 71 CYS A CA 1
ATOM 583 C C . CYS A 1 71 ? 10.483 -5.330 -0.347 1.00 88.94 71 CYS A C 1
ATOM 585 O O . CYS A 1 71 ? 9.85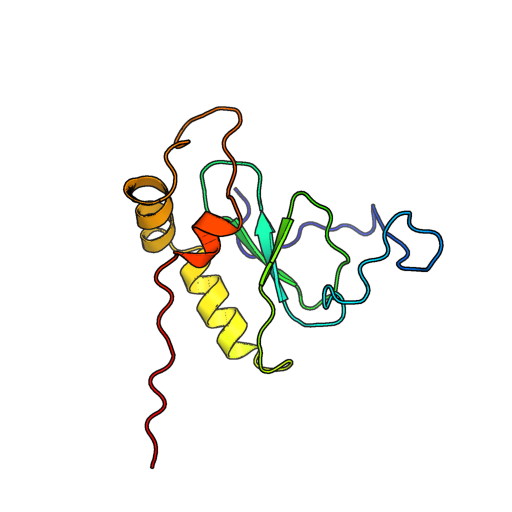5 -4.985 0.658 1.00 88.94 71 CYS A O 1
ATOM 587 N N . LEU A 1 72 ? 9.870 -5.517 -1.522 1.00 92.38 72 LEU A N 1
ATOM 588 C CA . LEU A 1 72 ? 8.431 -5.298 -1.692 1.00 92.38 72 LEU A CA 1
ATOM 589 C C . LEU A 1 72 ? 7.588 -6.199 -0.779 1.00 92.38 72 LEU A C 1
ATOM 591 O O . LEU A 1 72 ? 6.623 -5.726 -0.181 1.00 92.38 72 LEU A O 1
ATOM 595 N N . LYS A 1 73 ? 7.941 -7.479 -0.612 1.00 93.69 73 LYS A N 1
ATOM 596 C CA . LYS A 1 73 ? 7.227 -8.385 0.307 1.00 93.69 73 LYS A CA 1
ATOM 597 C C . LYS A 1 73 ? 7.339 -7.931 1.765 1.00 93.69 73 LYS A C 1
ATOM 599 O O . LYS A 1 73 ? 6.342 -7.973 2.487 1.00 93.69 73 LYS A O 1
ATOM 604 N N . ILE A 1 74 ? 8.517 -7.473 2.194 1.00 93.00 74 ILE A N 1
ATOM 605 C CA . ILE A 1 74 ? 8.737 -6.947 3.550 1.00 93.00 74 ILE A CA 1
ATOM 606 C C . ILE A 1 74 ? 7.868 -5.706 3.778 1.00 93.00 74 ILE A C 1
ATOM 608 O O . ILE A 1 74 ? 7.092 -5.657 4.736 1.00 93.00 74 ILE A O 1
ATOM 612 N N . VAL A 1 75 ? 7.933 -4.736 2.863 1.00 94.06 75 VAL A N 1
ATOM 613 C CA . VAL A 1 75 ? 7.131 -3.506 2.929 1.00 94.06 75 VAL A CA 1
ATOM 614 C C . VAL A 1 75 ? 5.635 -3.826 2.910 1.00 94.06 75 VAL A C 1
ATOM 616 O O . VAL A 1 75 ? 4.880 -3.274 3.708 1.00 94.06 75 VAL A O 1
ATOM 619 N N . LEU A 1 76 ? 5.191 -4.766 2.071 1.00 96.25 76 LEU A N 1
ATOM 620 C CA . LEU A 1 76 ? 3.801 -5.224 2.027 1.00 96.25 76 LEU A CA 1
ATOM 621 C C . LEU A 1 76 ? 3.337 -5.795 3.375 1.00 96.25 76 LEU A C 1
ATOM 623 O O . LEU A 1 76 ? 2.214 -5.518 3.811 1.00 96.25 76 LEU A O 1
ATOM 627 N N . GLY A 1 77 ? 4.183 -6.601 4.022 1.00 96.06 77 GLY A N 1
ATOM 628 C CA . GLY A 1 77 ? 3.928 -7.154 5.350 1.00 96.06 77 GLY A CA 1
ATOM 629 C C . GLY A 1 77 ? 3.739 -6.057 6.397 1.00 96.06 77 GLY A C 1
ATOM 630 O O . GLY A 1 77 ? 2.763 -6.084 7.149 1.00 96.06 77 GLY A O 1
ATOM 631 N N . ILE A 1 78 ? 4.626 -5.060 6.387 1.00 96.31 78 ILE A N 1
ATOM 632 C CA . ILE A 1 78 ? 4.594 -3.904 7.291 1.00 96.31 78 ILE A CA 1
ATOM 633 C C . ILE A 1 78 ? 3.328 -3.065 7.069 1.00 96.31 78 ILE A C 1
ATOM 635 O O . ILE A 1 78 ? 2.600 -2.804 8.030 1.00 96.31 78 ILE A O 1
ATOM 639 N N . LEU A 1 79 ? 3.012 -2.717 5.816 1.00 96.88 79 LEU A N 1
ATOM 640 C CA . LEU A 1 79 ? 1.840 -1.908 5.453 1.00 96.88 79 LEU A CA 1
ATOM 641 C C . LEU A 1 79 ? 0.516 -2.531 5.904 1.00 96.88 79 LEU A C 1
ATOM 643 O O . LEU A 1 79 ? -0.380 -1.825 6.356 1.00 96.88 79 LEU A O 1
ATOM 647 N N . ASN A 1 80 ? 0.394 -3.855 5.812 1.00 97.00 80 ASN A N 1
ATOM 648 C CA . ASN A 1 80 ? -0.813 -4.582 6.210 1.00 97.00 80 ASN A CA 1
ATOM 649 C C . ASN A 1 80 ? -0.821 -5.017 7.691 1.00 97.00 80 ASN A C 1
ATOM 651 O O . ASN A 1 80 ? -1.772 -5.679 8.137 1.00 97.00 80 ASN A O 1
ATOM 655 N N . SER A 1 81 ? 0.216 -4.673 8.463 1.00 96.75 81 SER A N 1
ATOM 656 C CA . SER A 1 81 ? 0.335 -5.052 9.871 1.00 96.75 81 SER A CA 1
ATOM 657 C C . SER A 1 81 ? -0.690 -4.327 10.752 1.00 96.75 81 SER A C 1
ATOM 659 O O . SER A 1 81 ? -1.076 -3.183 10.505 1.00 96.75 81 SER A O 1
ATOM 661 N N . LYS A 1 82 ? -1.130 -4.985 11.834 1.00 96.69 82 LYS A N 1
ATOM 662 C CA . LYS A 1 82 ? -2.036 -4.360 12.817 1.00 96.69 82 LYS A CA 1
ATOM 663 C C . LYS A 1 82 ? -1.381 -3.163 13.510 1.00 96.69 82 LYS A C 1
ATOM 665 O O . LYS A 1 82 ? -2.059 -2.171 13.751 1.00 96.69 82 LYS A O 1
ATOM 670 N N . LEU A 1 83 ? -0.082 -3.263 13.799 1.00 96.88 83 LEU A N 1
ATOM 671 C CA . LEU A 1 83 ? 0.679 -2.215 14.473 1.00 96.88 83 LEU A CA 1
ATOM 672 C C . LEU A 1 83 ? 0.761 -0.948 13.619 1.00 96.88 83 LEU A C 1
ATOM 674 O O . LEU A 1 83 ? 0.375 0.118 14.091 1.00 96.88 83 LEU A O 1
ATOM 678 N N . LEU A 1 84 ? 1.197 -1.054 12.359 1.00 97.06 84 LEU A N 1
ATOM 679 C CA . LEU A 1 84 ? 1.297 0.126 11.501 1.00 97.06 84 LEU A CA 1
ATOM 680 C C . LEU A 1 84 ? -0.081 0.718 11.199 1.00 97.06 84 LEU A C 1
ATOM 682 O O . LEU A 1 84 ? -0.232 1.935 11.198 1.00 97.06 84 LEU A O 1
ATOM 686 N N . ASN A 1 85 ? -1.104 -0.122 11.007 1.00 97.00 85 ASN A N 1
ATOM 687 C CA . ASN A 1 85 ? -2.465 0.375 10.833 1.00 97.00 85 ASN A CA 1
ATOM 688 C C . ASN A 1 85 ? -2.951 1.154 12.065 1.00 97.00 85 ASN A C 1
ATOM 690 O O . ASN A 1 85 ? -3.591 2.189 11.913 1.00 97.00 85 ASN A O 1
ATOM 694 N N . TRP A 1 86 ? -2.629 0.688 13.276 1.00 96.62 86 TRP A N 1
ATOM 695 C CA . TRP A 1 86 ? -2.932 1.422 14.503 1.00 96.62 86 TRP A CA 1
ATOM 696 C C . TRP A 1 86 ? -2.181 2.758 14.567 1.00 96.62 86 TRP A C 1
ATOM 698 O O . TRP A 1 86 ? -2.810 3.771 14.863 1.00 96.62 86 TRP A O 1
ATOM 708 N N . VAL A 1 87 ? -0.882 2.784 14.238 1.00 97.00 87 VAL A N 1
ATOM 709 C CA . VAL A 1 87 ? -0.076 4.021 14.168 1.00 97.00 87 VAL A CA 1
ATOM 710 C C . VAL A 1 87 ? -0.709 5.017 13.200 1.00 97.00 87 VAL A C 1
ATOM 712 O O . VAL A 1 87 ? -0.977 6.157 13.571 1.00 97.00 87 VAL A O 1
ATOM 715 N N . TYR A 1 88 ? -1.012 4.570 11.982 1.00 97.06 88 TYR A N 1
ATOM 716 C CA . TYR A 1 88 ? -1.661 5.380 10.958 1.00 97.06 88 TYR A CA 1
ATOM 717 C C . TYR A 1 88 ? -2.986 5.968 11.459 1.00 97.06 88 TYR A C 1
ATOM 719 O O . TYR A 1 88 ? -3.174 7.179 11.405 1.00 97.06 88 TYR A O 1
ATOM 727 N N . GLN A 1 89 ? -3.869 5.136 12.011 1.00 96.56 89 GLN A N 1
ATOM 728 C CA . GLN A 1 89 ? -5.187 5.559 12.493 1.00 96.56 89 GLN A CA 1
ATOM 729 C C . GLN A 1 89 ? -5.160 6.443 13.738 1.00 96.56 89 GLN A C 1
ATOM 731 O O . GLN A 1 89 ? -6.126 7.154 13.989 1.00 96.56 89 GLN A O 1
ATOM 736 N N . SER A 1 90 ? -4.125 6.329 14.566 1.00 95.81 90 SER A N 1
ATOM 737 C CA . SER A 1 90 ? -4.092 7.002 15.869 1.00 95.81 90 SER A CA 1
ATOM 738 C C . SER A 1 90 ? -3.288 8.295 15.829 1.00 95.81 90 SER A C 1
ATOM 740 O O . SER A 1 90 ? -3.572 9.196 16.609 1.00 95.81 90 SER A O 1
ATOM 742 N N . LEU A 1 91 ? -2.282 8.380 14.952 1.00 95.81 91 LEU A N 1
ATOM 743 C CA . LEU A 1 91 ? -1.307 9.473 14.955 1.00 95.81 91 LEU A CA 1
ATOM 744 C C . LEU A 1 91 ? -1.290 10.294 13.662 1.00 95.81 91 LEU A C 1
ATOM 746 O O . LEU A 1 91 ? -0.867 11.444 13.703 1.00 95.81 91 LEU A O 1
ATOM 750 N N . ILE A 1 92 ? -1.711 9.723 12.527 1.00 95.12 92 ILE A N 1
ATOM 751 C CA . ILE A 1 92 ? -1.538 10.353 11.206 1.00 95.12 92 ILE A CA 1
ATOM 752 C C . ILE A 1 92 ? -2.887 10.701 10.567 1.00 95.12 92 ILE A C 1
ATOM 754 O O . ILE A 1 92 ? -3.053 11.787 10.021 1.00 95.12 92 ILE A O 1
ATOM 758 N N . ASN A 1 93 ? -3.855 9.784 10.608 1.00 94.19 93 ASN A N 1
ATOM 759 C CA . ASN A 1 93 ? -5.158 9.970 9.987 1.00 94.19 93 ASN A CA 1
ATOM 760 C C . ASN A 1 93 ? -6.209 10.444 10.992 1.00 94.19 93 ASN A C 1
ATOM 762 O O . ASN A 1 93 ? -6.673 9.661 11.817 1.00 94.19 93 ASN A O 1
ATOM 766 N N . TYR A 1 94 ? -6.641 11.695 10.861 1.00 91.00 94 TYR A N 1
ATOM 767 C CA . TYR A 1 94 ? -7.702 12.264 11.696 1.00 91.00 94 TYR A CA 1
ATOM 768 C C . TYR A 1 94 ? -9.118 11.835 11.273 1.00 91.00 94 TYR A C 1
ATOM 770 O O . TYR A 1 94 ? -10.056 12.053 12.026 1.00 91.00 94 TYR A O 1
ATOM 778 N N . GLU A 1 95 ? -9.273 11.173 10.119 1.00 91.81 95 GLU A N 1
ATOM 779 C CA . GLU A 1 95 ? -10.570 10.752 9.551 1.00 91.81 95 GLU A CA 1
ATOM 780 C C . GLU A 1 95 ? -11.013 9.351 10.028 1.00 91.81 95 GLU A C 1
ATOM 782 O O . GLU A 1 95 ? -11.793 8.657 9.372 1.00 91.81 95 GLU A O 1
ATOM 787 N N . LYS A 1 96 ? -10.469 8.854 11.143 1.00 92.88 96 LYS A N 1
ATOM 788 C CA . LYS A 1 96 ? -10.770 7.504 11.642 1.00 92.88 96 LYS A CA 1
ATOM 789 C C . LYS A 1 96 ? -12.263 7.349 11.954 1.00 92.88 96 LYS A C 1
ATOM 791 O O . LYS A 1 96 ? -12.814 8.107 12.746 1.00 92.88 96 LYS A O 1
ATOM 796 N N . GLY A 1 97 ? -12.893 6.308 11.408 1.00 90.75 97 GLY A N 1
ATOM 797 C CA . GLY A 1 97 ? -14.319 6.030 11.598 1.00 90.75 97 GLY A CA 1
ATOM 798 C C . GLY A 1 97 ? -15.267 6.891 10.756 1.00 90.75 97 GLY A C 1
ATOM 799 O O . GLY A 1 97 ? -16.479 6.696 10.839 1.00 90.75 97 GLY A O 1
ATOM 800 N N . GLU A 1 98 ? -14.756 7.807 9.931 1.00 94.25 98 GLU A N 1
ATOM 801 C CA . GLU A 1 98 ? -15.594 8.596 9.031 1.00 94.25 98 GLU A CA 1
ATOM 802 C C . GLU A 1 98 ? -16.086 7.763 7.839 1.00 94.25 98 GLU A C 1
ATOM 804 O O . GLU A 1 98 ? -15.360 6.944 7.271 1.00 94.25 98 GLU A O 1
ATOM 809 N N . ALA A 1 99 ? -17.326 8.008 7.403 1.00 91.00 99 ALA A N 1
ATOM 810 C CA . ALA A 1 99 ? -17.931 7.283 6.282 1.00 91.00 99 ALA A CA 1
ATOM 811 C C . ALA A 1 99 ? -17.204 7.521 4.944 1.00 91.00 99 ALA A C 1
ATOM 813 O O . ALA A 1 99 ? -17.234 6.664 4.060 1.00 91.00 99 ALA A O 1
ATOM 814 N N . LEU A 1 100 ? -16.554 8.681 4.803 1.00 92.88 100 LEU A N 1
ATOM 815 C CA . LEU A 1 100 ? -15.848 9.118 3.597 1.00 92.88 100 LEU A CA 1
ATOM 816 C C . LEU A 1 100 ? -14.332 9.244 3.809 1.00 92.88 100 LEU A C 1
ATOM 818 O O . LEU A 1 100 ? -13.672 9.935 3.036 1.00 92.88 100 LEU A O 1
ATOM 822 N N . ALA A 1 101 ? -13.789 8.559 4.820 1.00 94.69 101 ALA A N 1
ATOM 823 C CA . ALA A 1 101 ? -12.366 8.584 5.127 1.00 94.69 101 ALA A CA 1
ATOM 824 C C . ALA A 1 101 ? -11.501 8.186 3.924 1.00 94.69 101 ALA A C 1
ATOM 826 O O . ALA A 1 101 ? -11.850 7.275 3.155 1.00 94.69 101 ALA A O 1
ATOM 827 N N . GLN A 1 102 ? -10.343 8.832 3.801 1.00 95.88 102 GLN A N 1
ATOM 828 C CA . GLN A 1 102 ? -9.360 8.525 2.775 1.00 95.88 102 GLN A CA 1
ATOM 829 C C . GLN A 1 102 ? -7.936 8.392 3.323 1.00 95.88 102 GLN A C 1
ATOM 831 O O . GLN A 1 102 ? -7.389 9.252 4.017 1.00 95.88 102 GLN A O 1
ATOM 836 N N . VAL A 1 103 ? -7.259 7.340 2.875 1.00 96.19 103 VAL A N 1
ATOM 837 C CA . VAL A 1 103 ? -5.804 7.263 2.881 1.00 96.19 103 VAL A CA 1
ATOM 838 C C . VAL A 1 103 ? -5.270 8.251 1.852 1.00 96.19 103 VAL A C 1
ATOM 840 O O . VAL A 1 103 ? -5.533 8.122 0.660 1.00 96.19 103 VAL A O 1
ATOM 843 N N . LYS A 1 104 ? -4.490 9.229 2.318 1.00 95.38 104 LYS A N 1
ATOM 844 C CA . LYS A 1 104 ? -3.860 10.266 1.491 1.00 95.38 104 LYS A CA 1
ATOM 845 C C . LYS A 1 104 ? -2.394 9.929 1.242 1.00 95.38 104 LYS A C 1
ATOM 847 O O . LYS A 1 104 ? -1.701 9.459 2.146 1.00 95.38 104 LYS A O 1
ATOM 852 N N . ARG A 1 105 ? -1.876 10.262 0.055 1.00 94.44 105 ARG A N 1
ATOM 853 C CA . ARG A 1 105 ? -0.450 10.084 -0.293 1.00 94.44 105 ARG A CA 1
ATOM 854 C C . ARG A 1 105 ? 0.482 10.699 0.755 1.00 94.44 105 ARG A C 1
ATOM 856 O O . ARG A 1 105 ? 1.468 10.077 1.136 1.00 94.44 105 ARG A O 1
ATOM 863 N N . GLY A 1 106 ? 0.149 11.899 1.234 1.00 95.25 106 GLY A N 1
ATOM 864 C CA . GLY A 1 106 ? 0.926 12.596 2.260 1.00 95.25 106 GLY A CA 1
ATOM 865 C C . GLY A 1 106 ? 1.000 11.838 3.588 1.00 95.25 106 GLY A C 1
ATOM 866 O O . GLY A 1 106 ? 2.023 11.913 4.256 1.00 95.25 106 GLY A O 1
ATOM 867 N N . HIS A 1 107 ? -0.033 11.070 3.948 1.00 95.38 107 HIS A N 1
ATOM 868 C CA . HIS A 1 107 ? -0.019 10.229 5.148 1.00 95.38 107 HIS A CA 1
ATOM 869 C C . HIS A 1 107 ? 0.839 8.976 4.947 1.00 95.38 107 HIS A C 1
ATOM 871 O O . HIS A 1 107 ? 1.595 8.605 5.838 1.00 95.38 107 HIS A O 1
ATOM 877 N N . ILE A 1 108 ? 0.768 8.348 3.765 1.00 95.50 108 ILE A N 1
ATOM 878 C CA . ILE A 1 108 ? 1.607 7.185 3.426 1.00 95.50 108 ILE A CA 1
ATOM 879 C C . ILE A 1 108 ? 3.094 7.551 3.517 1.00 95.50 108 ILE A C 1
ATOM 881 O O . ILE A 1 108 ? 3.879 6.781 4.059 1.00 95.50 108 ILE A O 1
ATOM 885 N N . ALA A 1 109 ? 3.472 8.742 3.042 1.00 93.69 109 ALA A N 1
ATOM 886 C CA . ALA A 1 109 ? 4.853 9.226 3.090 1.00 93.69 109 ALA A CA 1
ATOM 887 C C . ALA A 1 109 ? 5.388 9.465 4.517 1.00 93.69 109 ALA A C 1
ATOM 889 O O . ALA A 1 109 ? 6.597 9.544 4.700 1.00 93.69 109 ALA A O 1
ATOM 890 N N . GLN A 1 110 ? 4.507 9.577 5.516 1.00 94.56 110 GLN A N 1
ATOM 891 C CA . GLN A 1 110 ? 4.867 9.759 6.928 1.00 94.56 110 GLN A CA 1
ATOM 892 C C . GLN A 1 110 ? 4.943 8.435 7.700 1.00 94.56 110 GLN A C 1
ATOM 894 O O . GLN A 1 110 ? 5.297 8.434 8.878 1.00 94.56 110 GLN A O 1
ATOM 899 N N . LEU A 1 111 ? 4.578 7.307 7.077 1.00 95.12 111 LEU A N 1
ATOM 900 C CA . LEU A 1 111 ? 4.585 6.018 7.759 1.00 95.12 111 LEU A CA 1
ATOM 901 C C . LEU A 1 111 ? 6.016 5.645 8.170 1.00 95.12 111 LEU A C 1
ATOM 903 O O . LEU A 1 111 ? 6.920 5.692 7.333 1.00 95.12 111 LEU A O 1
ATOM 907 N N . PRO A 1 112 ? 6.234 5.216 9.424 1.00 92.62 112 PRO A N 1
ATOM 908 C CA . PRO A 1 112 ? 7.541 4.759 9.867 1.00 92.62 112 PRO A CA 1
ATOM 909 C C . PRO A 1 112 ? 7.842 3.390 9.248 1.00 92.62 112 PRO A C 1
ATOM 911 O O . PRO A 1 112 ? 7.475 2.348 9.792 1.00 92.62 112 PRO A O 1
ATOM 914 N N . ILE A 1 113 ? 8.490 3.395 8.084 1.00 89.31 113 ILE A N 1
ATOM 915 C CA . ILE A 1 113 ? 8.998 2.187 7.434 1.00 89.31 113 ILE A CA 1
ATOM 916 C C . ILE A 1 113 ? 10.505 2.115 7.700 1.00 89.31 113 ILE A C 1
ATOM 918 O O . ILE A 1 113 ? 11.219 3.063 7.372 1.00 89.31 113 ILE A O 1
ATOM 922 N N . PRO A 1 114 ? 11.001 1.026 8.310 1.00 80.25 114 PRO A N 1
ATOM 923 C CA . PRO A 1 114 ? 12.419 0.875 8.586 1.00 80.25 114 PRO A CA 1
ATOM 924 C C . PRO A 1 114 ? 13.212 0.860 7.280 1.00 80.25 114 PRO A C 1
ATOM 926 O O . PRO A 1 114 ? 12.879 0.133 6.341 1.00 80.25 114 PRO A O 1
ATOM 929 N N . THR A 1 115 ? 14.288 1.639 7.235 1.00 73.00 115 THR A N 1
ATOM 930 C CA . THR A 1 115 ? 15.320 1.470 6.219 1.00 73.00 115 THR A CA 1
ATOM 931 C C . THR A 1 115 ? 16.117 0.205 6.540 1.00 73.00 115 THR A C 1
ATOM 933 O O . THR A 1 115 ? 16.457 -0.021 7.706 1.00 73.00 115 THR A O 1
ATOM 936 N N . PRO A 1 116 ? 16.422 -0.648 5.545 1.00 64.19 116 PRO A N 1
ATOM 937 C CA . PRO A 1 116 ? 17.349 -1.745 5.762 1.00 64.19 116 PRO A CA 1
ATOM 938 C C . PRO A 1 116 ? 18.679 -1.155 6.233 1.00 64.19 116 PRO A C 1
ATOM 940 O O . PRO A 1 116 ? 19.254 -0.301 5.555 1.00 64.19 116 PRO A O 1
ATOM 943 N N . VAL A 1 117 ? 19.161 -1.585 7.397 1.00 61.03 117 VAL A N 1
ATOM 944 C CA . VAL A 1 117 ? 20.526 -1.270 7.819 1.00 61.03 117 VAL A CA 1
ATOM 945 C C . VAL A 1 117 ? 21.442 -2.065 6.897 1.00 61.03 117 VAL A C 1
ATOM 947 O O . VAL A 1 117 ? 21.557 -3.283 7.023 1.00 61.03 117 VAL A O 1
ATOM 950 N N . VAL A 1 118 ? 22.039 -1.390 5.917 1.00 58.03 118 VAL A N 1
ATOM 951 C CA . VAL A 1 118 ? 23.086 -1.988 5.091 1.00 58.03 118 VAL A CA 1
ATOM 952 C C . VAL A 1 118 ? 24.323 -2.081 5.974 1.00 58.03 118 VAL A C 1
ATOM 954 O O . VAL A 1 118 ? 24.985 -1.077 6.229 1.00 58.03 118 VAL A O 1
ATOM 957 N N . TYR A 1 119 ? 24.613 -3.274 6.485 1.00 49.16 119 TYR A N 1
ATOM 958 C CA . TYR A 1 119 ? 25.931 -3.549 7.043 1.00 49.16 119 TYR A CA 1
ATOM 959 C C . TYR A 1 119 ? 26.915 -3.536 5.871 1.00 49.16 119 TYR A C 1
ATOM 961 O O . TYR A 1 119 ? 26.894 -4.435 5.031 1.00 49.16 119 TYR A O 1
ATOM 969 N N . LEU A 1 120 ? 27.711 -2.471 5.768 1.00 40.91 120 LEU A N 1
ATOM 970 C CA . LEU A 1 120 ? 28.873 -2.466 4.884 1.00 40.91 120 LEU A CA 1
ATOM 971 C C . LEU A 1 120 ? 29.880 -3.494 5.434 1.00 40.91 120 LEU A C 1
ATOM 973 O O . LEU A 1 120 ? 30.053 -3.532 6.657 1.00 40.91 120 LEU A O 1
ATOM 977 N N . PRO A 1 121 ? 30.475 -4.345 4.577 1.00 59.22 121 PRO A N 1
ATOM 978 C CA . PRO A 1 121 ? 31.516 -5.279 4.995 1.00 59.22 121 PRO A CA 1
ATOM 979 C C . PRO A 1 121 ? 32.763 -4.556 5.517 1.00 59.22 121 PRO A C 1
ATOM 981 O O . PRO A 1 121 ? 33.053 -3.437 5.031 1.00 59.22 121 PRO A O 1
#

Radius of gyration: 15.51 Å; chains: 1; bounding box: 49×24×42 Å

Foldseek 3Di:
DDAADDPDDVPDADDQDPPDPDRPPVLPLVFFWKKWFWWALFTGIYTDPVSGDDDPRIDTDADPPRPPVVVRVLVSCLSRDPVQRCCLNPPQFPCHPPPGGTDDPVSVVVRPDDDPPPPDD

Organism: NCBI:txid412755

Sequence (121 aa):
MGRYFISWHNNYFIQLGGWLAEPRYSAGYDLNKIVVRQTGDSLVAALDTQRFVIRDNLYSIIPFDHDNLDCLKIVLGILNSKLLNWVYQSLINYEKGEALAQVKRGHIAQLPIPTPVVYLP

=== Feature glossary ===
A reading guide for the features in this record.

Start from the sequence.

  · Sequence gives the chain of amino acids in standard one-letter code (A=alanine, C=cysteine, …, Y=tyrosine), read N→C. It is the only feature that is directly encoded by the gene; all structural features are derived from the folded form of this sequence.

Fold it, and you get atomic coordinates and the backbone conformation that goes with them.

  · The mmCIF table is the protein's shape written out atom by atom. For each backbone N, Cα, C, and carbonyl O, it records an (x, y, z) coordinate triple in Å plus the residue type, chain letter, and residue number.

  · Backbone dihedral angles. Every residue except chain termini has a φ (preceding-C → N → Cα → C) and a ψ (N → Cα → C → next-N). They are reported in degrees following the IUPAC sign convention. Secondary structure is essentially a statement about which (φ, ψ) basin each residue occupies.

  · DSSP 8-state secondary structure assigns each residue one of H (α-helix), G (3₁₀-helix), I (π-helix), E (extended β-strand), B (isolated β-bridge), T (hydrogen-bonded turn), S (bend), or '-' (coil). The assignment is computed from backbone hydrogen-bond geometry via the Kabsch–Sander algorithm.

  · P-SEA three-state annotation labels each residue as helix, strand, or coil based purely on the geometry of the Cα trace. It serves as a fallback when the full backbone (and thus DSSP) is unavailable.

Summarize the fold with a handful of shape descriptors and a per-residue structural alphabet.

  · Radius of gyration (Rg) is the root-mean-square distance of Cα atoms from their centroid — a single number for overall size and compactness. A globular domain of N residues has Rg ≈ 2.2·N^0.38 Å; an extended or disordered chain has a much larger Rg. The Cα contact count is the number of residue pairs whose Cα atoms are within 8 Å and are more than four positions apart in sequence — a standard proxy for tertiary packing density. The bounding box is the smallest axis-aligned box enclosing all Cα atoms.

  · Foldseek's 3Di representation compresses backbone geometry into a per-residue letter drawn from a learned twenty-state alphabet. It captures the tertiary interaction pattern around each residue — which residues are packed against it in space, regardless of where they are in sequence.

  · Accessible surface area quantifies burial. A residue with SASA near zero is packed into the hydrophobic core; one with SASA >100 Å² sits on the surface. Computed here via the Shrake–Rupley numerical algorithm with a 1.4 Å probe.

Ask how reliable the model is.

  · For AlphaFold models, the B-factor field carries pLDDT — the model's own estimate of local accuracy on a 0–100 scale. Regions with pLDDT<50 should be treated as essentially unmodeled; they often correspond to intrinsically disordered segments.

  · For experimental (PDB) structures, the B-factor (temperature factor) quantifies the positional spread of each atom in the crystal — a combination of thermal vibration and static disorder — in units of Å². High B-factors mark flexible loops or poorly resolved regions; low B-factors mark the rigid, well-ordered core.

  · PAE(i, j) answers: if I align the predicted and true structures on residue i, how far off (in Å) do I expect residue j to be? A block-diagonal PAE matrix with low values on the blocks and high values off-diagonal is the signature of a multi-domain protein with confidently predicted domains but uncertain inter-domain orientation.

Place it in context: what it resembles, what it is annotated as, and how it looks.

  · Structural nearest neighbors (via Foldseek easy-search vs the PDB). Reported per hit: target PDB id, E-value, and alignment TM-score. A TM-score above ~0.5 is the conventional threshold for 'same fold'.

  · Functional annotations link the protein to curated databases. InterPro entries identify conserved domains and families by matching the sequence against member-database signatures (Pfam, PROSITE, CDD, …). Gene Ontology (GO) terms describe molecular function, biological process, and cellular component in a controlled vocabulary. CATH places the structure in a hierarchical fold classification (Class/Architecture/Topology/Homologous-superfamily). The organism is the source species.

  · Plot images: a contact map (which residues are close in 3D, as an N×N binary image), a Ramachandran scatter (backbone torsion angles, revealing secondary-structure composition at a glance), and — for AlphaFold structures — a PAE heatmap (pairwise prediction confidence).

  · Structure images are PyMOL renders from six orthogonal camera directions. Cartoon representation draws helices as coils and strands as arrows; sticks shows the backbone as bonds; surface shows the solvent-excluded envelope. Rainbow coloring maps sequence position to hue (blue→red, N→C); chain coloring assigns a distinct color per polypeptide.